Protein AF-A0AAU9L418-F1 (afdb_monomer_lite)

Radius of gyration: 16.71 Å; chains: 1; bounding box: 50×40×36 Å

Secondary structure (DSSP, 8-state):
-HHHHHHHHHHHHHHHHHHHHHHTT-HHHHHHHHHHHHHHHHHTT--HHHHHHHHHHHHHHHHHHT-HHHHHHHHHHHHHHHHHHHHHTT--STT-HHHHHHHHHHHHHHHHT-HHHHHHHS-TTS-----TT---S---GGGPEEPTTTSS-EESSHHHHHHHIIIIIHHH-----

Foldseek 3Di:
DVVLVVLVVVLVVLVVVLVVCVVVVVLVVSLVSLVVSLVSCVVSPHDQLVNLVSLLSNLLSCLVVVVLVSSLVSLVSSLVVQVVVCVVVVPQFLPGPNLSSLLSNLSSCLSVLNLVVSQVSCDQSSADANQPPDPDDGDHSVQWDADPAQSSGTHNDDVSVVNCCVPPAVVRTHHPD

pLDDT: mean 91.91, std 8.83, range [46.19, 98.81]

Organism: NCBI:txid622444

Sequence (177 aa):
MSNDATTYMEVVTESHKAMELIKSHELEKAEVPLRDILERTSSAGFDQVSIALTKHELGSVLRRLGALDEALELLTAAFKVRDCTDKAAGITIALRDGNLTRDEIGKVYEAMGDYTKALDIRQPGTRICSNETCEALDYTDNELHACSRCKCVFYCGKICQWQDWKTRHKSVCQDVS

Structure (mmCIF, N/CA/C/O backbone):
data_AF-A0AAU9L418-F1
#
_entry.id   AF-A0AAU9L418-F1
#
loop_
_atom_site.group_PDB
_atom_site.id
_atom_site.type_symbol
_atom_site.label_atom_id
_atom_site.label_alt_id
_atom_site.label_comp_id
_atom_site.label_asym_id
_atom_site.label_entity_id
_atom_site.label_seq_id
_atom_site.pdbx_PDB_ins_code
_atom_site.Cartn_x
_atom_site.Cartn_y
_atom_site.Cartn_z
_atom_site.occupancy
_atom_site.B_iso_or_equiv
_atom_site.auth_seq_id
_atom_site.auth_comp_id
_atom_site.auth_asym_id
_atom_site.auth_atom_id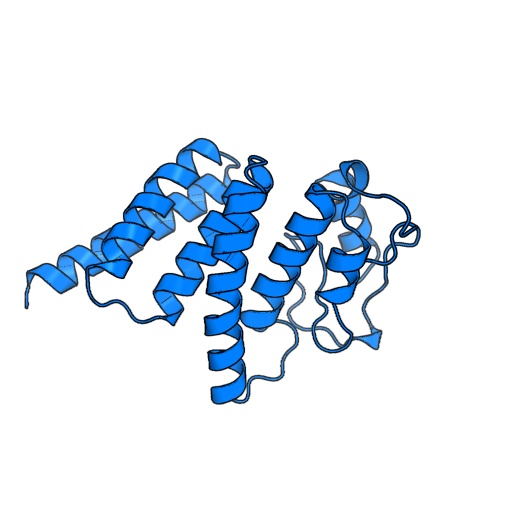
_atom_site.pdbx_PDB_model_num
ATOM 1 N N . MET A 1 1 ? 25.076 18.959 -17.895 1.00 46.19 1 MET A N 1
ATOM 2 C CA . MET A 1 1 ? 25.294 17.572 -17.429 1.00 46.19 1 MET A CA 1
ATOM 3 C C . MET A 1 1 ? 25.726 17.475 -15.961 1.00 46.19 1 MET A C 1
ATOM 5 O O . MET A 1 1 ? 25.591 16.400 -15.406 1.00 46.19 1 MET A O 1
ATOM 9 N N . SER A 1 2 ? 26.212 18.541 -15.301 1.00 55.16 2 SER A N 1
ATOM 10 C CA . SER A 1 2 ? 26.537 18.510 -13.857 1.00 55.16 2 SER A CA 1
ATOM 11 C C . SER A 1 2 ? 25.344 18.794 -12.930 1.00 55.16 2 SER A C 1
ATOM 13 O O . SER A 1 2 ? 25.345 18.333 -11.796 1.00 55.16 2 SER A O 1
ATOM 15 N N . ASN A 1 3 ? 24.327 19.526 -13.401 1.00 60.41 3 ASN A N 1
ATOM 16 C CA . ASN A 1 3 ? 23.178 19.936 -12.584 1.00 60.41 3 ASN A CA 1
ATOM 17 C C . ASN A 1 3 ? 22.233 18.765 -12.240 1.00 60.41 3 ASN A C 1
ATOM 19 O O . ASN A 1 3 ? 21.648 18.722 -11.159 1.00 60.41 3 ASN A O 1
ATOM 23 N N . ASP A 1 4 ? 22.137 17.784 -13.139 1.00 67.56 4 ASP A N 1
ATOM 24 C CA . ASP A 1 4 ? 21.189 16.670 -13.020 1.00 67.56 4 ASP A CA 1
ATOM 25 C C . ASP A 1 4 ? 21.655 15.638 -11.980 1.00 67.56 4 ASP A C 1
ATOM 27 O O . ASP A 1 4 ? 20.852 15.130 -11.204 1.00 67.56 4 ASP A O 1
ATOM 31 N N . ALA A 1 5 ? 22.967 15.387 -11.890 1.00 74.44 5 ALA A N 1
ATOM 32 C CA . ALA A 1 5 ? 23.543 14.466 -10.907 1.00 74.44 5 ALA A CA 1
ATOM 33 C C . ALA A 1 5 ? 23.450 15.005 -9.468 1.00 74.44 5 ALA A C 1
ATOM 35 O O . ALA A 1 5 ? 23.152 14.252 -8.542 1.00 74.44 5 ALA A O 1
ATOM 36 N N . THR A 1 6 ? 23.666 16.310 -9.275 1.00 80.50 6 THR A N 1
ATOM 37 C CA . THR A 1 6 ? 23.479 16.963 -7.970 1.00 80.50 6 THR A CA 1
ATOM 38 C C . THR A 1 6 ? 22.012 16.921 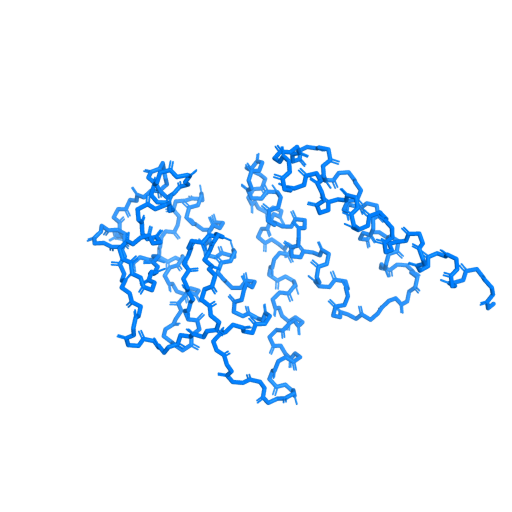-7.551 1.00 80.50 6 THR A C 1
ATOM 40 O O . THR A 1 6 ? 21.708 16.474 -6.447 1.00 80.50 6 THR A O 1
ATOM 43 N N . THR A 1 7 ? 21.100 17.269 -8.465 1.00 78.12 7 THR A N 1
ATOM 44 C CA . THR A 1 7 ? 19.648 17.188 -8.230 1.00 78.12 7 THR A CA 1
ATOM 45 C C . THR A 1 7 ? 19.221 15.766 -7.865 1.00 78.12 7 THR A C 1
ATOM 47 O O . THR A 1 7 ? 18.426 15.573 -6.947 1.00 78.12 7 THR A O 1
ATOM 50 N N . TYR A 1 8 ? 19.785 14.759 -8.536 1.00 80.25 8 TYR A N 1
ATOM 51 C CA . TYR A 1 8 ? 19.521 13.354 -8.243 1.00 80.25 8 TYR A CA 1
ATOM 52 C C . TYR A 1 8 ? 19.947 12.956 -6.823 1.00 80.25 8 TYR A C 1
ATOM 54 O O . TYR A 1 8 ? 19.159 12.370 -6.082 1.00 80.25 8 TYR A O 1
ATOM 62 N N . MET A 1 9 ? 21.170 13.301 -6.409 1.00 83.25 9 MET A N 1
ATOM 63 C CA . MET A 1 9 ? 21.663 12.980 -5.062 1.00 83.25 9 MET A CA 1
ATOM 64 C C . MET A 1 9 ? 20.863 13.678 -3.955 1.00 83.25 9 MET A C 1
ATOM 66 O O . MET A 1 9 ? 20.614 13.085 -2.903 1.00 83.25 9 MET A O 1
ATOM 70 N N . GLU A 1 10 ? 20.435 14.917 -4.186 1.00 85.62 10 GLU A N 1
ATOM 71 C CA . GLU A 1 10 ? 19.573 15.648 -3.254 1.00 85.62 10 GLU A CA 1
ATOM 72 C C . GLU A 1 10 ? 18.207 14.974 -3.098 1.00 85.62 10 GLU A C 1
ATOM 74 O O . GLU A 1 10 ? 17.756 14.771 -1.972 1.00 85.62 10 GLU A O 1
ATOM 79 N N . VAL A 1 11 ? 17.580 14.559 -4.204 1.00 86.06 11 VAL A N 1
ATOM 80 C CA . VAL A 1 11 ? 16.305 13.823 -4.183 1.00 86.06 11 VAL A CA 1
ATOM 81 C C . VAL A 1 11 ? 16.422 12.526 -3.383 1.00 86.06 11 VAL A C 1
ATOM 83 O O . VAL A 1 11 ? 15.559 12.237 -2.554 1.00 86.06 11 VAL A O 1
ATOM 86 N N . VAL A 1 12 ? 17.495 11.754 -3.580 1.00 84.19 12 VAL A N 1
ATOM 87 C CA . VAL A 1 12 ? 17.733 10.516 -2.816 1.00 84.19 12 VAL A CA 1
ATOM 88 C C . VAL A 1 12 ? 17.891 10.814 -1.323 1.00 84.19 12 VAL A C 1
ATOM 90 O O . VAL A 1 12 ? 17.330 10.109 -0.483 1.00 84.19 12 VAL A O 1
ATOM 93 N N . THR A 1 13 ? 18.613 11.880 -0.979 1.00 88.69 13 THR A N 1
ATOM 94 C CA . THR A 1 13 ? 18.833 12.281 0.418 1.00 88.69 13 THR A CA 1
ATOM 95 C C . THR A 1 13 ? 17.526 12.686 1.102 1.00 88.69 13 THR A C 1
ATOM 97 O O . THR A 1 13 ? 17.229 12.200 2.196 1.00 88.69 13 THR A O 1
ATOM 100 N N . GLU A 1 14 ? 16.708 13.518 0.454 1.00 90.19 14 GLU A N 1
ATOM 101 C CA . GLU A 1 14 ? 15.402 13.904 1.000 1.00 90.19 14 GLU A CA 1
ATOM 102 C C . GLU A 1 14 ? 14.428 12.719 1.042 1.00 90.19 14 GLU A C 1
ATOM 104 O O . GLU A 1 14 ? 13.644 12.616 1.983 1.00 90.19 14 GLU A O 1
ATOM 109 N N . SER A 1 15 ? 14.524 11.773 0.099 1.00 88.94 15 SER A N 1
ATOM 110 C CA . SER A 1 15 ? 13.733 10.534 0.133 1.00 88.94 15 SER A CA 1
ATOM 111 C C . SER A 1 15 ? 14.046 9.717 1.387 1.00 88.94 15 SER A C 1
ATOM 113 O O . SER A 1 15 ? 13.131 9.321 2.106 1.00 88.94 15 SER A O 1
ATOM 115 N N . HIS A 1 16 ? 15.327 9.524 1.722 1.00 90.12 16 HIS A N 1
ATOM 116 C CA . HIS A 1 16 ? 15.715 8.833 2.958 1.00 90.12 16 HIS A CA 1
ATOM 117 C C . HIS A 1 16 ? 15.186 9.541 4.209 1.00 90.12 16 HIS A C 1
ATOM 119 O O . HIS A 1 16 ? 14.667 8.897 5.119 1.00 90.12 16 HIS A O 1
ATOM 125 N N . LYS A 1 17 ? 15.268 10.872 4.250 1.00 93.88 17 LYS A N 1
ATOM 126 C CA . LYS A 1 17 ? 14.745 11.670 5.363 1.00 93.88 17 LYS A CA 1
ATOM 127 C C . LYS A 1 17 ? 13.226 11.549 5.496 1.00 93.88 17 LYS A C 1
ATOM 129 O O . LYS A 1 17 ? 12.733 11.399 6.612 1.00 93.88 17 LYS A O 1
ATOM 134 N N . ALA A 1 18 ? 12.491 11.563 4.384 1.00 94.31 18 ALA A N 1
ATOM 135 C CA . ALA A 1 18 ? 11.053 11.316 4.382 1.00 94.31 18 ALA A CA 1
ATOM 136 C C . ALA A 1 18 ? 10.728 9.924 4.951 1.00 94.31 18 ALA A C 1
ATOM 138 O O . ALA A 1 18 ? 9.854 9.807 5.808 1.00 94.31 18 ALA A O 1
ATOM 139 N N . MET A 1 19 ? 11.478 8.885 4.567 1.00 92.56 19 MET A N 1
ATOM 140 C CA . MET A 1 19 ? 11.296 7.533 5.114 1.00 92.56 19 MET A CA 1
ATOM 141 C C . MET A 1 19 ? 11.536 7.467 6.630 1.00 92.56 19 MET A C 1
ATOM 143 O O . MET A 1 19 ? 10.786 6.794 7.337 1.00 92.56 19 MET A O 1
ATOM 147 N N . GLU A 1 20 ? 12.537 8.174 7.158 1.00 94.50 20 GLU A N 1
ATOM 148 C CA . GLU A 1 20 ? 12.783 8.233 8.607 1.00 94.50 20 GLU A CA 1
ATOM 149 C C . GLU A 1 20 ? 11.652 8.945 9.369 1.00 94.50 20 GLU A C 1
ATOM 151 O O . GLU A 1 20 ? 11.256 8.501 10.451 1.00 94.50 20 GLU A O 1
ATOM 156 N N . LEU A 1 21 ? 11.063 9.994 8.784 1.00 96.00 21 LEU A N 1
ATOM 157 C CA . LEU A 1 21 ? 9.881 10.663 9.342 1.00 96.00 21 LEU A CA 1
ATOM 158 C C . LEU A 1 21 ? 8.661 9.729 9.354 1.00 96.00 21 LEU A C 1
ATOM 160 O O . LEU A 1 21 ? 7.960 9.649 10.363 1.00 96.00 21 LEU A O 1
ATOM 164 N N . ILE A 1 22 ? 8.444 8.958 8.281 1.00 93.69 22 ILE A N 1
ATOM 165 C CA . ILE A 1 22 ? 7.368 7.954 8.202 1.00 93.69 22 ILE A CA 1
ATOM 166 C C . ILE A 1 22 ? 7.534 6.890 9.293 1.00 93.69 22 ILE A C 1
ATOM 168 O O . ILE A 1 22 ? 6.563 6.571 9.989 1.00 93.69 22 ILE A O 1
ATOM 172 N N . LYS A 1 23 ? 8.753 6.364 9.480 1.00 91.94 23 LYS A N 1
ATOM 173 C CA . LYS A 1 23 ? 9.071 5.395 10.545 1.00 91.94 23 LYS A CA 1
ATOM 174 C C . LYS A 1 23 ? 8.837 5.984 11.934 1.00 91.94 23 LYS A C 1
ATOM 176 O O . LYS A 1 23 ? 8.296 5.307 12.806 1.00 91.94 23 LYS A O 1
ATOM 181 N N . SER A 1 24 ? 9.167 7.258 12.120 1.00 94.25 24 SER A N 1
ATOM 182 C CA . SER A 1 24 ? 8.953 7.998 13.372 1.00 94.25 24 SER A CA 1
ATOM 183 C C . SER A 1 24 ? 7.503 8.461 13.572 1.00 94.25 24 SER A C 1
ATOM 185 O O . SER A 1 24 ? 7.198 9.074 14.589 1.00 94.25 24 SER A O 1
ATOM 187 N N . HIS A 1 25 ? 6.599 8.123 12.643 1.00 92.12 25 HIS A N 1
ATOM 188 C CA . HIS A 1 25 ? 5.178 8.491 12.659 1.00 92.12 25 HIS A CA 1
ATOM 189 C C . HIS A 1 25 ? 4.925 10.012 12.588 1.00 92.12 25 HIS A C 1
ATOM 191 O O . HIS A 1 25 ? 3.851 10.478 12.958 1.00 92.12 25 HIS A O 1
ATOM 197 N N . GLU A 1 26 ? 5.882 10.785 12.069 1.00 96.25 26 GLU A N 1
ATOM 198 C CA . GLU A 1 26 ? 5.781 12.236 11.869 1.00 96.25 26 GLU A CA 1
ATOM 199 C C . GLU A 1 26 ? 5.258 12.551 10.458 1.00 96.25 26 GLU A C 1
ATOM 201 O O . GLU A 1 26 ? 5.974 13.060 9.594 1.00 96.25 26 GLU A O 1
ATOM 206 N N . LEU A 1 27 ? 4.002 12.190 10.200 1.00 96.25 27 LEU A N 1
ATOM 207 C CA . LEU A 1 27 ? 3.435 12.110 8.850 1.00 96.25 27 LEU A CA 1
ATOM 208 C C . LEU A 1 27 ? 3.267 13.464 8.169 1.00 96.25 27 LEU A C 1
ATOM 210 O O . LEU A 1 27 ? 3.615 13.603 7.000 1.00 96.25 27 LEU A O 1
ATOM 214 N N . GLU A 1 28 ? 2.823 14.477 8.906 1.00 95.94 28 GLU A N 1
ATOM 215 C CA . GLU A 1 28 ? 2.683 15.844 8.403 1.00 95.94 28 GLU A CA 1
ATOM 216 C C . GLU A 1 28 ? 4.043 16.410 7.974 1.00 95.94 28 GLU A C 1
ATOM 218 O O . GLU A 1 28 ? 4.151 17.155 7.002 1.00 95.94 28 GLU A O 1
ATOM 223 N N . LYS A 1 29 ? 5.116 16.022 8.677 1.00 95.81 29 LYS A N 1
ATOM 224 C CA . LYS A 1 29 ? 6.482 16.412 8.314 1.00 95.81 29 LYS A CA 1
ATOM 225 C C . LYS A 1 29 ? 7.012 15.618 7.128 1.00 95.81 29 LYS A C 1
ATOM 227 O O . LYS A 1 29 ? 7.841 16.152 6.401 1.00 95.81 29 LYS A O 1
ATOM 232 N N . ALA A 1 30 ? 6.577 14.371 6.946 1.00 96.81 30 ALA A N 1
ATOM 233 C CA . ALA A 1 30 ? 6.962 13.533 5.813 1.00 96.81 30 ALA A CA 1
ATOM 234 C C . ALA A 1 30 ? 6.276 13.960 4.505 1.00 96.81 30 ALA A C 1
ATOM 236 O O . ALA A 1 30 ? 6.868 13.830 3.436 1.00 96.81 30 ALA A O 1
ATOM 237 N N . GLU A 1 31 ? 5.057 14.500 4.576 1.00 96.75 31 GLU A N 1
ATOM 238 C CA . GLU A 1 31 ? 4.300 14.948 3.402 1.00 96.75 31 GLU A CA 1
ATOM 239 C C . GLU A 1 31 ? 5.047 16.030 2.605 1.00 96.75 31 GLU A C 1
ATOM 241 O O . GLU A 1 31 ? 5.178 15.928 1.385 1.00 96.75 31 GLU A O 1
ATOM 246 N N . VAL A 1 32 ? 5.577 17.046 3.294 1.00 93.69 32 VAL A N 1
ATOM 247 C CA . VAL A 1 32 ? 6.258 18.196 2.675 1.00 93.69 32 VAL A CA 1
ATOM 248 C C . VAL A 1 32 ? 7.425 17.782 1.762 1.00 93.69 32 VAL A C 1
ATOM 250 O O . VAL A 1 32 ? 7.391 18.138 0.582 1.00 93.69 32 VAL A O 1
ATOM 253 N N . PRO A 1 33 ? 8.443 17.027 2.229 1.00 94.19 33 PRO A N 1
ATOM 254 C CA . PRO A 1 33 ? 9.537 16.597 1.366 1.00 94.19 33 PRO A CA 1
ATOM 255 C C . PRO A 1 33 ? 9.070 15.649 0.256 1.00 94.19 33 PRO A C 1
ATOM 257 O O . PRO A 1 33 ? 9.604 15.717 -0.844 1.00 94.19 33 PRO A O 1
ATOM 260 N N . LEU A 1 34 ? 8.056 14.804 0.479 1.00 95.94 34 LEU A N 1
ATOM 261 C CA . LEU A 1 34 ? 7.535 13.920 -0.574 1.00 95.94 34 LEU A CA 1
ATOM 262 C C . LEU A 1 34 ? 6.892 14.697 -1.729 1.00 95.94 34 LEU A C 1
ATOM 264 O O . LEU A 1 34 ? 7.065 14.315 -2.888 1.00 95.94 34 LEU A O 1
ATOM 268 N N . ARG A 1 35 ? 6.187 15.796 -1.437 1.00 95.88 35 ARG A N 1
ATOM 269 C CA . ARG A 1 35 ? 5.638 16.692 -2.467 1.00 95.88 35 ARG A CA 1
ATOM 270 C C . ARG A 1 35 ? 6.745 17.394 -3.257 1.00 95.88 35 ARG A C 1
ATOM 272 O O . ARG A 1 35 ? 6.683 17.391 -4.484 1.00 95.88 35 ARG A O 1
ATOM 279 N N . ASP A 1 36 ? 7.769 17.911 -2.574 1.00 93.12 36 ASP A N 1
ATOM 280 C CA . ASP A 1 36 ? 8.945 18.522 -3.222 1.00 93.12 36 ASP A CA 1
ATOM 281 C C . ASP A 1 36 ? 9.657 17.525 -4.149 1.00 93.12 36 ASP A C 1
ATOM 283 O O . ASP A 1 36 ? 9.904 17.808 -5.323 1.00 93.12 36 ASP A O 1
ATOM 287 N N . ILE A 1 37 ? 9.913 16.308 -3.658 1.00 93.00 37 ILE A N 1
ATOM 288 C CA . ILE A 1 37 ? 10.527 15.238 -4.451 1.00 93.00 37 ILE A CA 1
ATOM 289 C C . ILE A 1 37 ? 9.680 14.935 -5.689 1.00 93.00 37 ILE A C 1
ATOM 291 O O . ILE A 1 37 ? 10.224 14.802 -6.787 1.00 93.00 37 ILE A O 1
ATOM 295 N N . LEU A 1 38 ? 8.356 14.838 -5.550 1.00 93.44 38 LEU A N 1
ATOM 296 C CA . LEU A 1 38 ? 7.468 14.527 -6.669 1.00 93.44 38 LEU A CA 1
ATOM 297 C C . LEU A 1 38 ? 7.493 15.616 -7.756 1.00 93.44 38 LEU A C 1
ATOM 299 O O . LEU A 1 38 ? 7.535 15.296 -8.946 1.00 93.44 38 LEU A O 1
ATOM 303 N N . GLU A 1 39 ? 7.508 16.892 -7.372 1.00 90.75 39 GLU A N 1
ATOM 304 C CA . GLU A 1 39 ? 7.595 18.021 -8.307 1.00 90.75 39 GLU A CA 1
ATOM 305 C C . GLU A 1 39 ? 8.942 18.042 -9.048 1.00 90.75 39 GLU A C 1
ATOM 307 O O . GLU A 1 39 ? 8.999 18.148 -10.282 1.00 90.75 39 GLU A O 1
ATOM 312 N N . ARG A 1 40 ? 10.037 17.857 -8.304 1.00 88.88 40 ARG A N 1
ATOM 313 C CA . ARG A 1 40 ? 11.401 17.845 -8.845 1.00 88.88 40 ARG A CA 1
ATOM 314 C C . ARG A 1 40 ? 11.632 16.667 -9.781 1.00 88.88 40 ARG A C 1
ATOM 316 O O . ARG A 1 40 ? 12.149 16.856 -10.880 1.00 88.88 40 ARG A O 1
ATOM 323 N N . THR A 1 41 ? 11.223 15.464 -9.383 1.00 87.06 41 THR A N 1
ATOM 324 C CA . THR A 1 41 ? 11.393 14.247 -10.196 1.00 87.06 41 THR A CA 1
ATOM 325 C C . THR A 1 41 ? 10.584 14.303 -11.488 1.00 87.06 41 THR A C 1
ATOM 327 O O . THR A 1 41 ? 11.097 13.919 -12.541 1.00 87.06 41 THR A O 1
ATOM 330 N N . SER A 1 42 ? 9.375 14.872 -11.444 1.00 81.75 42 SER A N 1
ATOM 331 C CA . SER A 1 42 ? 8.535 15.083 -12.632 1.00 81.75 42 SER A CA 1
ATOM 332 C C . SER A 1 42 ? 9.168 16.043 -13.645 1.00 81.75 42 SER A C 1
ATOM 334 O O . SER A 1 42 ? 8.951 15.899 -14.847 1.00 81.75 42 SER A O 1
ATOM 336 N N . SER A 1 43 ? 9.976 16.995 -13.175 1.00 76.69 43 SER A N 1
ATOM 337 C CA . SER A 1 43 ? 10.607 18.027 -14.010 1.00 76.69 43 SER A CA 1
ATOM 338 C C . SER A 1 43 ? 12.027 17.666 -14.470 1.00 76.69 43 SER A C 1
ATOM 340 O O . SER A 1 43 ? 12.490 18.167 -15.491 1.00 76.69 43 SER A O 1
ATOM 342 N N . ALA A 1 44 ? 12.723 16.789 -13.739 1.00 76.81 44 ALA A N 1
ATOM 343 C CA . ALA A 1 44 ? 14.140 16.465 -13.941 1.00 76.81 44 ALA A CA 1
ATOM 344 C C . ALA A 1 44 ? 14.395 15.191 -14.775 1.00 76.81 44 ALA A C 1
ATOM 346 O O . ALA A 1 44 ? 15.516 14.689 -14.808 1.00 76.81 44 ALA A O 1
ATOM 347 N N . GLY A 1 45 ? 13.373 14.655 -15.452 1.00 77.50 45 GLY A N 1
ATOM 348 C CA . GLY A 1 45 ? 13.531 13.523 -16.374 1.00 77.50 45 GLY A CA 1
ATOM 349 C C . GLY A 1 45 ? 13.787 12.173 -15.697 1.00 77.50 45 GLY A C 1
ATOM 350 O O . GLY A 1 45 ? 14.374 11.287 -16.318 1.00 77.50 45 GLY A O 1
ATOM 351 N N . PHE A 1 46 ? 13.356 12.010 -14.442 1.00 84.69 46 PHE A N 1
ATOM 352 C CA . PHE A 1 46 ? 13.386 10.713 -13.764 1.00 84.69 46 PHE A CA 1
ATOM 353 C C . PHE A 1 46 ? 12.508 9.696 -14.501 1.00 84.69 46 PHE A C 1
ATOM 355 O O . PHE A 1 46 ? 11.517 10.045 -15.151 1.00 84.69 46 PHE A O 1
ATOM 362 N N . ASP A 1 47 ? 12.867 8.418 -14.391 1.00 90.38 47 ASP A N 1
ATOM 363 C CA . ASP A 1 47 ? 12.065 7.352 -14.970 1.00 90.38 47 ASP A CA 1
ATOM 364 C C . ASP A 1 47 ? 10.700 7.237 -14.263 1.00 90.38 47 ASP A C 1
ATOM 366 O O . ASP A 1 47 ? 10.504 7.645 -13.114 1.00 90.38 47 ASP A O 1
ATOM 370 N N . GLN A 1 48 ? 9.726 6.667 -14.973 1.00 93.44 48 GLN A N 1
ATOM 371 C CA . GLN A 1 48 ? 8.353 6.584 -14.479 1.00 93.44 48 GLN A CA 1
ATOM 372 C C . GLN A 1 48 ? 8.215 5.692 -13.237 1.00 93.44 48 GLN A C 1
ATOM 374 O O . GLN A 1 48 ? 7.300 5.916 -12.445 1.00 93.44 48 GLN A O 1
ATOM 379 N N . VAL A 1 49 ? 9.095 4.702 -13.047 1.00 93.88 49 VAL A N 1
ATOM 380 C CA . VAL A 1 49 ? 9.051 3.793 -11.891 1.00 93.88 49 VAL A CA 1
ATOM 381 C C . VAL A 1 49 ? 9.472 4.542 -10.631 1.00 93.88 49 VAL A C 1
ATOM 383 O O . VAL A 1 49 ? 8.765 4.474 -9.627 1.00 93.88 49 VAL A O 1
ATOM 386 N N . SER A 1 50 ? 10.538 5.342 -10.707 1.00 91.44 50 SER A N 1
ATOM 387 C CA . SER A 1 50 ? 10.974 6.219 -9.612 1.00 91.44 50 SER A CA 1
ATOM 388 C C . SER A 1 50 ? 9.877 7.206 -9.194 1.00 91.44 50 SER A C 1
ATOM 390 O O . SER A 1 50 ? 9.563 7.326 -8.011 1.00 91.44 50 SER A O 1
ATOM 392 N N . ILE A 1 51 ? 9.216 7.857 -10.160 1.00 94.19 51 ILE A N 1
ATOM 393 C CA . ILE A 1 51 ? 8.088 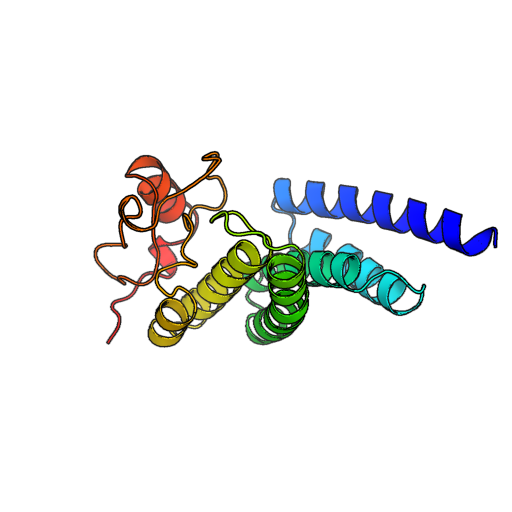8.766 -9.881 1.00 94.19 51 ILE A CA 1
ATOM 394 C C . ILE A 1 51 ? 6.909 8.006 -9.247 1.00 94.19 51 ILE A C 1
ATOM 396 O O . ILE A 1 51 ? 6.253 8.509 -8.332 1.00 94.19 51 ILE A O 1
ATOM 400 N N . ALA A 1 52 ? 6.620 6.788 -9.714 1.00 97.00 52 ALA A N 1
ATOM 401 C CA . ALA A 1 52 ? 5.551 5.957 -9.166 1.00 97.00 52 ALA A CA 1
ATOM 402 C C . ALA A 1 52 ? 5.821 5.524 -7.716 1.00 97.00 52 ALA A C 1
ATOM 404 O O . ALA A 1 52 ? 4.877 5.463 -6.928 1.00 97.00 52 ALA A O 1
ATOM 405 N N . LEU A 1 53 ? 7.081 5.279 -7.344 1.00 94.50 53 LEU A N 1
ATOM 406 C CA . LEU A 1 53 ? 7.466 5.011 -5.959 1.00 94.50 53 LEU A CA 1
ATOM 407 C C . LEU A 1 53 ? 7.161 6.216 -5.061 1.00 94.50 53 LEU A C 1
ATOM 409 O O . LEU A 1 53 ? 6.460 6.062 -4.065 1.00 94.50 53 LEU A O 1
ATOM 413 N N . THR A 1 54 ? 7.581 7.428 -5.439 1.00 95.44 54 THR A N 1
ATOM 414 C CA . THR A 1 54 ? 7.274 8.640 -4.655 1.00 95.44 54 THR A CA 1
ATOM 415 C C . THR A 1 54 ? 5.767 8.857 -4.511 1.00 95.44 54 THR A C 1
ATOM 417 O O . THR A 1 54 ? 5.291 9.177 -3.423 1.00 95.44 54 THR A O 1
ATOM 420 N N . LYS A 1 55 ? 4.989 8.635 -5.580 1.00 98.12 55 LYS A N 1
ATOM 421 C CA . LYS A 1 55 ? 3.518 8.703 -5.523 1.00 98.12 55 LYS A CA 1
ATOM 422 C C . LYS A 1 55 ? 2.923 7.674 -4.562 1.00 98.12 55 LYS A C 1
ATOM 424 O O . LYS A 1 55 ? 1.958 7.991 -3.873 1.00 98.12 55 LYS A O 1
ATOM 429 N N . HIS A 1 56 ? 3.478 6.464 -4.511 1.00 98.06 56 HIS A N 1
ATOM 430 C CA . HIS A 1 56 ? 3.048 5.435 -3.569 1.00 98.06 56 HIS A CA 1
ATOM 431 C C . HIS A 1 56 ? 3.314 5.840 -2.116 1.00 98.06 56 HIS A C 1
ATOM 433 O O . HIS A 1 56 ? 2.397 5.780 -1.299 1.00 98.06 56 HIS A O 1
ATOM 439 N N . GLU A 1 57 ? 4.527 6.306 -1.815 1.00 96.81 57 GLU A N 1
ATOM 440 C CA . GLU A 1 57 ? 4.900 6.759 -0.469 1.00 96.81 57 GLU A CA 1
ATOM 441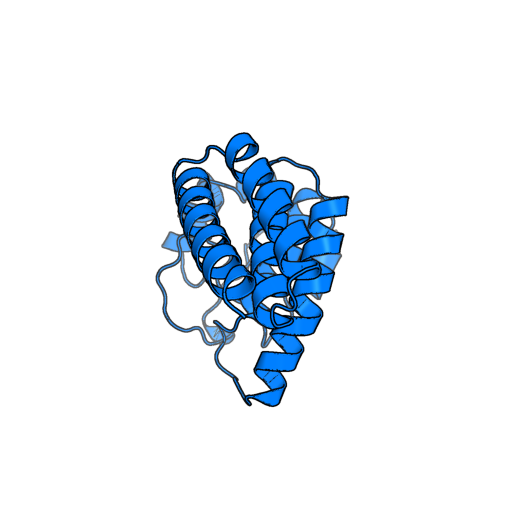 C C . GLU A 1 57 ? 4.031 7.939 -0.014 1.00 96.81 57 GLU A C 1
ATOM 443 O O . GLU A 1 57 ? 3.447 7.906 1.071 1.00 96.81 57 GLU A O 1
ATOM 448 N N . LEU A 1 58 ? 3.857 8.951 -0.874 1.00 98.12 58 LEU A N 1
ATOM 449 C CA . LEU A 1 58 ? 2.990 10.095 -0.585 1.00 98.12 58 LEU A CA 1
ATOM 450 C C . LEU A 1 58 ? 1.531 9.666 -0.401 1.00 98.12 58 LEU A C 1
ATOM 452 O O . LEU A 1 58 ? 0.881 10.100 0.544 1.00 98.12 58 LEU A O 1
ATOM 456 N N . GLY A 1 59 ? 1.020 8.776 -1.253 1.00 98.50 59 GLY A N 1
ATOM 457 C CA . GLY A 1 59 ? -0.333 8.244 -1.121 1.00 98.50 59 GLY A CA 1
ATOM 458 C C . GLY A 1 59 ? -0.560 7.484 0.191 1.00 98.50 59 GLY A C 1
ATOM 459 O O . GLY A 1 59 ? -1.602 7.651 0.823 1.00 98.50 59 GLY A O 1
ATOM 460 N N . SER A 1 60 ? 0.425 6.707 0.651 1.00 97.81 60 SER A N 1
ATOM 461 C CA . SER A 1 60 ? 0.387 6.035 1.960 1.00 97.81 60 SER A CA 1
ATOM 462 C C . SER A 1 60 ? 0.353 7.041 3.120 1.00 97.81 60 SER A C 1
ATOM 464 O O . SER A 1 60 ? -0.466 6.915 4.036 1.00 97.81 60 SER A O 1
ATOM 466 N N . VAL A 1 61 ? 1.178 8.094 3.059 1.00 98.19 61 VAL A N 1
ATOM 467 C CA . VAL A 1 61 ? 1.168 9.192 4.042 1.00 98.19 61 VAL A CA 1
ATOM 468 C C . VAL A 1 61 ? -0.187 9.903 4.060 1.00 98.19 61 VAL A C 1
ATOM 470 O O . VAL A 1 61 ? -0.798 10.025 5.122 1.00 98.19 61 VAL A O 1
ATOM 473 N N . LEU A 1 62 ? -0.711 10.295 2.897 1.00 98.62 62 LEU A N 1
ATOM 474 C CA . LEU A 1 62 ? -1.995 10.992 2.774 1.00 98.62 62 LEU A CA 1
ATOM 475 C C . LEU A 1 62 ? -3.171 10.145 3.263 1.00 98.62 62 LEU A C 1
ATOM 477 O O . LEU A 1 62 ? -4.055 10.663 3.945 1.00 98.62 62 LEU A O 1
ATOM 481 N N . ARG A 1 63 ? -3.158 8.830 3.008 1.00 97.81 63 ARG A N 1
ATOM 482 C CA . ARG A 1 63 ? -4.142 7.900 3.578 1.00 97.81 63 ARG A CA 1
ATOM 483 C C . ARG A 1 63 ? -4.150 7.975 5.102 1.00 97.81 63 ARG A C 1
ATOM 485 O O . ARG A 1 63 ? -5.216 8.032 5.709 1.00 97.81 63 ARG A O 1
ATOM 492 N N . ARG A 1 64 ? -2.970 7.950 5.725 1.00 96.19 64 ARG A N 1
ATOM 493 C CA . ARG A 1 64 ? -2.823 7.992 7.187 1.00 96.19 64 ARG A CA 1
ATOM 494 C C . ARG A 1 64 ? -3.204 9.358 7.773 1.00 96.19 64 ARG A C 1
ATOM 496 O O . ARG A 1 64 ? -3.669 9.398 8.907 1.00 96.19 64 ARG A O 1
ATOM 503 N N . LEU A 1 65 ? -3.063 10.435 7.000 1.00 97.50 65 LEU A N 1
ATOM 504 C CA . LEU A 1 65 ? -3.529 11.787 7.339 1.00 97.50 65 LEU A CA 1
ATOM 505 C C . LEU A 1 65 ? -5.030 12.012 7.066 1.00 97.50 65 LEU A C 1
ATOM 507 O O . LEU A 1 65 ? -5.591 13.012 7.504 1.00 97.50 65 LEU A O 1
ATOM 511 N N . GLY A 1 66 ? -5.698 11.093 6.362 1.00 97.06 66 GLY A N 1
ATOM 512 C CA . GLY A 1 66 ? -7.123 11.186 6.029 1.00 97.06 66 GLY A CA 1
ATOM 513 C C . GLY A 1 66 ? -7.441 11.962 4.745 1.00 97.06 66 GLY A C 1
ATOM 514 O O . GLY A 1 66 ? -8.614 12.157 4.434 1.00 97.06 66 GLY A O 1
ATOM 515 N N . ALA A 1 67 ? -6.437 12.362 3.960 1.00 98.50 67 ALA A N 1
ATOM 516 C CA . ALA A 1 67 ? -6.611 12.961 2.634 1.00 98.50 67 ALA A CA 1
ATOM 517 C C . ALA A 1 67 ? -6.881 11.869 1.576 1.00 98.50 67 ALA A C 1
ATOM 519 O O . ALA A 1 67 ? -6.067 11.603 0.691 1.00 98.50 67 ALA A O 1
ATOM 520 N N . LEU A 1 68 ? -8.015 11.174 1.720 1.00 98.56 68 LEU A N 1
ATOM 521 C CA . LEU A 1 68 ? -8.286 9.900 1.039 1.00 98.56 68 LEU A CA 1
ATOM 522 C C . LEU A 1 68 ? -8.452 10.025 -0.481 1.00 98.56 68 LEU A C 1
ATOM 524 O O . LEU A 1 68 ? -7.958 9.165 -1.206 1.00 98.56 68 LEU A O 1
ATOM 528 N N . ASP A 1 69 ? -9.103 11.083 -0.969 1.00 98.62 69 ASP A N 1
ATOM 529 C CA . ASP A 1 69 ? -9.323 11.274 -2.410 1.00 98.62 69 ASP A CA 1
ATOM 530 C C . ASP A 1 69 ? -7.999 11.493 -3.158 1.00 98.62 69 ASP A C 1
ATOM 532 O O . ASP A 1 69 ? -7.734 10.846 -4.173 1.00 98.62 69 ASP A O 1
ATOM 536 N N . GLU A 1 70 ? -7.123 12.342 -2.612 1.00 98.62 70 GLU A N 1
A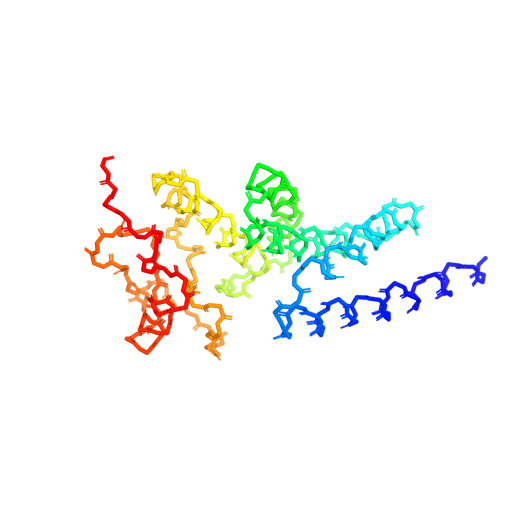TOM 537 C CA . GLU A 1 70 ? -5.795 12.593 -3.178 1.00 98.62 70 GLU A CA 1
ATOM 538 C C . GLU A 1 70 ? -4.899 11.348 -3.076 1.00 98.62 70 GLU A C 1
ATOM 540 O O . GLU A 1 70 ? -4.212 10.987 -4.036 1.00 98.62 70 GLU A O 1
ATOM 545 N N . ALA A 1 71 ? -4.948 10.639 -1.941 1.00 98.81 71 ALA A N 1
ATOM 546 C CA . ALA A 1 71 ? -4.247 9.369 -1.778 1.00 98.81 71 ALA A CA 1
ATOM 547 C C . ALA A 1 71 ? -4.657 8.365 -2.866 1.00 98.81 71 ALA A C 1
ATOM 549 O O . ALA A 1 71 ? -3.798 7.723 -3.475 1.00 98.81 71 ALA A O 1
ATOM 550 N N . LEU A 1 72 ? -5.960 8.254 -3.144 1.00 98.75 72 LEU A N 1
ATOM 551 C CA . LEU A 1 72 ? -6.488 7.350 -4.159 1.00 98.75 72 LEU A CA 1
ATOM 552 C C . LEU A 1 72 ? -6.010 7.726 -5.566 1.00 98.75 72 LEU A C 1
ATOM 554 O O . LEU A 1 72 ? -5.640 6.835 -6.337 1.00 98.75 72 LEU A O 1
ATOM 558 N N . GLU A 1 73 ? -5.986 9.016 -5.905 1.00 98.69 73 GLU A N 1
ATOM 559 C CA . GLU A 1 73 ? -5.495 9.502 -7.198 1.00 98.69 73 GLU A CA 1
ATOM 560 C C . GLU A 1 73 ? -4.017 9.137 -7.408 1.00 98.69 73 GLU A C 1
ATOM 562 O O . GLU A 1 73 ? -3.659 8.501 -8.410 1.00 98.69 73 GLU A O 1
ATOM 567 N N . LEU A 1 74 ? -3.165 9.468 -6.434 1.00 98.69 74 LEU A N 1
ATOM 568 C CA . LEU A 1 74 ? -1.726 9.215 -6.498 1.00 98.69 74 LEU A CA 1
ATOM 569 C C . LEU A 1 74 ? -1.408 7.720 -6.544 1.00 98.69 74 LEU A C 1
ATOM 571 O O . LEU A 1 74 ? -0.627 7.284 -7.397 1.00 98.69 74 LEU A O 1
ATOM 575 N N . LEU A 1 75 ? -2.045 6.919 -5.685 1.00 98.81 75 LEU A N 1
ATOM 576 C CA . LEU A 1 75 ? -1.846 5.470 -5.653 1.00 98.81 75 LEU A CA 1
ATOM 577 C C . LEU A 1 75 ? -2.344 4.801 -6.935 1.00 98.81 75 LEU A C 1
ATOM 579 O O . LEU A 1 75 ? -1.683 3.899 -7.446 1.00 98.81 75 LEU A O 1
ATOM 583 N N . THR A 1 76 ? -3.461 5.256 -7.507 1.00 98.75 76 THR A N 1
ATOM 584 C CA . THR A 1 76 ? -3.968 4.730 -8.785 1.00 98.75 76 THR A CA 1
ATOM 585 C C . THR A 1 76 ? -3.004 5.031 -9.931 1.00 98.75 76 THR A C 1
ATOM 587 O O . THR A 1 76 ? -2.773 4.176 -10.792 1.00 98.75 76 THR A O 1
ATOM 590 N N . ALA A 1 77 ? -2.412 6.227 -9.954 1.00 98.38 77 ALA A N 1
ATOM 591 C CA . ALA A 1 77 ? -1.388 6.581 -10.931 1.00 98.38 77 ALA A CA 1
ATOM 592 C C . ALA A 1 77 ? -0.109 5.742 -10.752 1.00 98.38 77 ALA A C 1
ATOM 594 O O . ALA A 1 77 ? 0.423 5.233 -11.739 1.00 98.38 77 ALA A O 1
ATOM 595 N N . ALA A 1 78 ? 0.350 5.549 -9.511 1.00 98.56 78 ALA A N 1
ATOM 596 C CA . ALA A 1 78 ? 1.503 4.707 -9.189 1.00 98.56 78 ALA A CA 1
ATOM 597 C C . ALA A 1 78 ? 1.280 3.240 -9.590 1.00 98.56 78 ALA A C 1
ATOM 599 O O . ALA A 1 78 ? 2.143 2.627 -10.221 1.00 98.56 78 ALA A O 1
ATOM 600 N N . PHE A 1 79 ? 0.098 2.697 -9.279 1.00 98.50 79 PHE A N 1
ATOM 601 C CA . PHE A 1 79 ? -0.272 1.312 -9.558 1.00 98.50 79 PHE A CA 1
ATOM 602 C C . PHE A 1 79 ? -0.165 0.993 -11.048 1.00 98.50 79 PHE A C 1
ATOM 604 O O . PHE A 1 79 ? 0.425 -0.021 -11.406 1.00 98.50 79 PHE A O 1
ATOM 611 N N . LYS A 1 80 ? -0.669 1.872 -11.925 1.00 98.38 80 LYS A N 1
ATOM 612 C CA . LYS A 1 80 ? -0.608 1.666 -13.382 1.00 98.38 80 LYS A CA 1
ATOM 613 C C . LYS A 1 80 ? 0.821 1.463 -13.881 1.00 98.38 80 LYS A C 1
ATOM 615 O O . LYS A 1 80 ? 1.041 0.598 -14.721 1.00 98.38 80 LYS A O 1
ATOM 620 N N . VAL A 1 81 ? 1.776 2.246 -13.380 1.00 98.25 81 VAL A N 1
ATOM 621 C CA . VAL A 1 81 ? 3.179 2.134 -13.795 1.00 98.25 81 VAL A CA 1
ATOM 622 C C . VAL A 1 81 ? 3.804 0.874 -13.207 1.00 98.25 81 VAL A C 1
ATOM 624 O O . VAL A 1 81 ? 4.329 0.056 -13.956 1.00 98.25 81 VAL A O 1
ATOM 627 N N . ARG A 1 82 ? 3.693 0.687 -11.887 1.00 98.06 82 ARG A N 1
ATOM 628 C CA . ARG A 1 82 ? 4.301 -0.439 -11.162 1.00 98.06 82 ARG A CA 1
ATOM 629 C C . ARG A 1 82 ? 3.794 -1.797 -11.662 1.00 98.06 82 ARG A C 1
ATOM 631 O O . ARG A 1 82 ? 4.597 -2.666 -11.975 1.00 98.06 82 ARG A O 1
ATOM 638 N N . ASP A 1 83 ? 2.483 -1.949 -11.854 1.00 97.31 83 ASP A N 1
ATOM 639 C CA . ASP A 1 83 ? 1.873 -3.183 -12.371 1.00 97.31 83 ASP A CA 1
ATOM 640 C C . ASP A 1 83 ? 2.255 -3.467 -13.835 1.00 97.31 83 ASP A C 1
ATOM 642 O O . ASP A 1 83 ? 2.511 -4.616 -14.195 1.00 97.31 83 ASP A O 1
ATOM 646 N N . CYS A 1 84 ? 2.344 -2.439 -14.690 1.00 97.62 84 CYS A N 1
ATOM 647 C CA . CYS A 1 84 ? 2.832 -2.618 -16.062 1.00 97.62 84 CYS A CA 1
ATOM 648 C C . CYS A 1 84 ? 4.305 -3.043 -16.092 1.00 97.62 84 CYS A C 1
ATOM 650 O O . CYS A 1 84 ? 4.656 -3.943 -16.855 1.00 97.62 84 CYS A O 1
ATOM 652 N N . THR A 1 85 ? 5.150 -2.424 -15.264 1.00 97.69 85 THR A N 1
ATOM 653 C CA . THR A 1 85 ? 6.575 -2.759 -15.153 1.00 97.69 85 THR A CA 1
ATOM 654 C C . THR A 1 85 ? 6.769 -4.192 -14.665 1.00 97.69 85 THR A C 1
ATOM 656 O O . THR A 1 85 ? 7.502 -4.948 -15.302 1.00 97.69 85 THR A O 1
ATOM 659 N N . ASP A 1 86 ? 6.053 -4.602 -13.615 1.00 96.75 86 ASP A N 1
ATOM 660 C CA . ASP A 1 86 ? 6.096 -5.974 -13.100 1.00 96.75 86 ASP A CA 1
ATOM 661 C C . ASP A 1 86 ? 5.715 -6.994 -14.180 1.00 96.75 86 ASP A C 1
ATOM 663 O O . ASP A 1 86 ? 6.404 -7.997 -14.380 1.00 96.75 86 ASP A O 1
ATOM 667 N N . LYS A 1 87 ? 4.631 -6.727 -14.919 1.00 96.00 87 LYS A N 1
ATOM 668 C CA . LYS A 1 87 ? 4.162 -7.591 -16.012 1.00 96.00 87 LYS A CA 1
ATOM 669 C C . LYS A 1 87 ? 5.166 -7.670 -17.156 1.00 96.00 87 LYS A C 1
ATOM 671 O O . LYS A 1 87 ? 5.415 -8.763 -17.657 1.00 96.00 87 LYS A O 1
ATOM 676 N N . ALA A 1 88 ? 5.747 -6.542 -17.560 1.00 97.19 88 ALA A N 1
ATOM 677 C CA . ALA A 1 88 ? 6.749 -6.493 -18.622 1.00 97.19 88 ALA A CA 1
ATOM 678 C C . ALA A 1 88 ? 8.033 -7.247 -18.240 1.00 97.19 88 ALA A C 1
ATOM 680 O O . ALA A 1 88 ? 8.649 -7.882 -19.094 1.00 97.19 88 ALA A O 1
ATOM 681 N N . ALA A 1 89 ? 8.404 -7.220 -16.959 1.00 97.06 89 ALA A N 1
ATOM 682 C CA . ALA A 1 89 ? 9.530 -7.971 -16.411 1.00 97.06 89 ALA A CA 1
ATOM 683 C C . ALA A 1 89 ? 9.206 -9.452 -16.118 1.00 97.06 89 ALA A C 1
ATOM 685 O O . ALA A 1 89 ? 10.101 -10.208 -15.749 1.00 97.06 89 ALA A O 1
ATOM 686 N N . GLY A 1 90 ? 7.948 -9.884 -16.277 1.00 96.31 90 GLY A N 1
ATOM 687 C CA . GLY A 1 90 ? 7.521 -11.253 -15.981 1.00 96.31 90 GLY A CA 1
ATOM 688 C C . GLY A 1 90 ? 7.533 -11.597 -14.487 1.00 96.31 90 GLY A C 1
ATOM 689 O O . GLY A 1 90 ? 7.696 -12.762 -14.131 1.00 96.31 90 GLY A O 1
ATOM 690 N N . ILE A 1 91 ? 7.377 -10.605 -13.604 1.00 93.81 91 ILE A N 1
ATOM 691 C CA . ILE A 1 91 ? 7.403 -10.789 -12.149 1.00 93.81 91 ILE A CA 1
ATOM 692 C C . ILE A 1 91 ? 6.060 -11.359 -11.671 1.00 93.81 91 ILE A C 1
ATOM 694 O O . ILE A 1 91 ? 5.007 -10.715 -11.760 1.00 93.81 91 ILE A O 1
ATOM 698 N N . THR A 1 92 ? 6.104 -12.580 -11.132 1.00 89.94 92 THR A N 1
ATOM 699 C CA . THR A 1 92 ? 4.916 -13.335 -10.693 1.00 89.94 92 THR A CA 1
ATOM 700 C C . THR A 1 92 ? 4.825 -13.561 -9.184 1.00 89.94 92 THR A C 1
ATOM 702 O O . THR A 1 92 ? 3.851 -14.159 -8.738 1.00 89.94 92 THR A O 1
ATOM 705 N N . ILE A 1 93 ? 5.813 -13.121 -8.400 1.00 90.12 93 ILE A N 1
ATOM 706 C CA . ILE A 1 93 ? 5.777 -13.242 -6.933 1.00 90.12 93 ILE A CA 1
ATOM 707 C C . ILE A 1 93 ? 4.654 -12.380 -6.335 1.00 90.12 93 ILE A C 1
ATOM 709 O O . ILE A 1 93 ? 4.283 -11.350 -6.908 1.00 90.12 93 ILE A O 1
ATOM 713 N N . ALA A 1 94 ? 4.124 -12.773 -5.173 1.00 89.38 94 ALA A N 1
ATOM 714 C CA . ALA A 1 94 ? 3.031 -12.039 -4.531 1.00 89.38 94 ALA A CA 1
ATOM 715 C C . ALA A 1 94 ? 3.465 -10.631 -4.089 1.00 89.38 94 ALA A C 1
ATOM 717 O O . ALA A 1 94 ? 2.731 -9.664 -4.301 1.00 89.38 94 ALA A O 1
ATOM 718 N N . LEU A 1 95 ? 4.678 -10.504 -3.540 1.00 91.19 95 LEU A N 1
ATOM 719 C CA . LEU A 1 95 ? 5.286 -9.253 -3.062 1.00 91.19 95 LEU A CA 1
ATOM 720 C C . LEU A 1 95 ? 5.932 -8.421 -4.177 1.00 91.19 95 LEU A C 1
ATOM 722 O O . LEU A 1 95 ? 7.060 -7.949 -4.061 1.00 91.19 95 LEU A O 1
ATOM 726 N N . ARG A 1 96 ? 5.208 -8.237 -5.276 1.00 94.06 96 ARG A N 1
ATOM 727 C CA . ARG A 1 96 ? 5.601 -7.310 -6.338 1.00 94.06 96 ARG A CA 1
ATOM 728 C C . ARG A 1 96 ? 5.045 -5.907 -6.096 1.00 94.06 96 ARG A C 1
ATOM 730 O O . ARG A 1 96 ? 4.030 -5.721 -5.417 1.00 94.06 96 ARG A O 1
ATOM 737 N N . ASP A 1 97 ? 5.675 -4.932 -6.724 1.00 96.44 97 ASP A N 1
ATOM 738 C CA . ASP A 1 97 ? 5.409 -3.503 -6.588 1.00 96.44 97 ASP A CA 1
ATOM 739 C C . ASP A 1 97 ? 3.951 -3.107 -6.873 1.00 96.44 97 ASP A C 1
ATOM 741 O O . ASP A 1 97 ? 3.335 -2.310 -6.146 1.00 96.44 97 ASP A O 1
ATOM 745 N N . GLY A 1 98 ? 3.365 -3.703 -7.910 1.00 96.94 98 GLY A N 1
ATOM 746 C CA . GLY A 1 98 ? 1.963 -3.536 -8.257 1.00 96.94 98 GLY A CA 1
ATOM 747 C C . GLY A 1 98 ? 1.040 -3.997 -7.130 1.00 96.94 98 GLY A C 1
ATOM 748 O O . GLY A 1 98 ? 0.118 -3.269 -6.769 1.00 96.94 98 GLY A O 1
ATOM 749 N N . ASN A 1 99 ? 1.304 -5.157 -6.520 1.00 95.81 99 ASN A N 1
ATOM 750 C CA . ASN A 1 99 ? 0.466 -5.707 -5.449 1.00 95.81 99 ASN A CA 1
ATOM 751 C C . ASN A 1 99 ? 0.618 -4.922 -4.132 1.00 95.81 99 ASN A C 1
ATOM 753 O O . ASN A 1 99 ? -0.380 -4.706 -3.448 1.00 95.81 99 ASN A O 1
ATOM 757 N N . LEU A 1 100 ? 1.817 -4.416 -3.814 1.00 96.19 100 LEU A N 1
ATOM 758 C CA . LEU A 1 100 ? 2.033 -3.505 -2.678 1.00 96.19 100 LEU A CA 1
ATOM 759 C C . LEU A 1 100 ? 1.190 -2.230 -2.818 1.00 96.19 100 LEU A C 1
ATOM 761 O O . LEU A 1 100 ? 0.477 -1.828 -1.901 1.00 96.19 100 LEU A O 1
ATOM 765 N N . THR A 1 101 ? 1.207 -1.616 -4.005 1.00 98.25 101 THR A N 1
ATOM 766 C CA . THR A 1 101 ? 0.382 -0.425 -4.279 1.00 98.25 101 THR A CA 1
ATOM 767 C C . THR A 1 101 ? -1.107 -0.749 -4.241 1.00 98.25 101 THR A C 1
ATOM 769 O O . THR A 1 101 ? -1.909 0.038 -3.745 1.00 98.25 101 THR A O 1
ATOM 772 N N . ARG A 1 102 ? -1.481 -1.921 -4.754 1.00 97.69 102 ARG A N 1
ATOM 773 C CA . ARG A 1 102 ? -2.857 -2.415 -4.769 1.00 97.69 102 ARG A CA 1
ATOM 774 C C . ARG A 1 102 ? -3.421 -2.598 -3.361 1.00 97.69 102 ARG A C 1
ATOM 776 O O . ARG A 1 102 ? -4.574 -2.242 -3.129 1.00 97.69 102 ARG A O 1
ATOM 783 N N . ASP A 1 103 ? -2.621 -3.111 -2.428 1.00 97.50 103 ASP A N 1
ATOM 784 C CA . ASP A 1 103 ? -3.022 -3.233 -1.024 1.00 97.50 103 ASP A CA 1
ATOM 785 C C . ASP A 1 103 ? -3.203 -1.868 -0.351 1.00 97.50 103 ASP A C 1
ATOM 787 O O . ASP A 1 103 ? -4.195 -1.680 0.354 1.00 97.50 103 ASP A O 1
ATOM 791 N N . GLU A 1 104 ? -2.324 -0.895 -0.623 1.00 98.38 104 GLU A N 1
ATOM 792 C CA . GLU A 1 104 ? -2.494 0.477 -0.123 1.00 98.38 104 GLU A CA 1
ATOM 793 C C . GLU A 1 104 ? -3.775 1.134 -0.653 1.00 98.38 104 GLU A C 1
ATOM 795 O O . GLU A 1 104 ? -4.509 1.741 0.126 1.00 98.38 104 GLU A O 1
ATOM 800 N N . ILE A 1 105 ? -4.123 0.943 -1.933 1.00 98.69 105 ILE A N 1
ATOM 801 C CA . ILE A 1 105 ? -5.425 1.377 -2.480 1.00 98.69 105 ILE A CA 1
ATOM 802 C C . ILE A 1 105 ? -6.579 0.718 -1.710 1.00 98.69 105 ILE A C 1
ATOM 804 O O . ILE A 1 105 ? -7.545 1.385 -1.342 1.00 98.69 105 ILE A O 1
ATOM 808 N N . GLY A 1 106 ? -6.472 -0.580 -1.414 1.00 98.00 106 GLY A N 1
ATOM 809 C CA . GLY A 1 106 ? -7.451 -1.285 -0.588 1.00 98.00 106 GLY A CA 1
ATOM 810 C C . GLY A 1 106 ? -7.615 -0.660 0.802 1.00 98.00 106 GLY A C 1
ATOM 811 O O . GLY A 1 106 ? -8.742 -0.526 1.278 1.00 98.00 106 GLY A O 1
ATOM 812 N N . LYS A 1 107 ? -6.521 -0.206 1.429 1.00 98.00 107 LYS A N 1
ATOM 813 C CA . LYS A 1 107 ? -6.562 0.492 2.727 1.00 98.00 107 LYS A CA 1
ATOM 814 C C . LYS A 1 107 ? -7.195 1.878 2.619 1.00 98.00 107 LYS A C 1
ATOM 816 O O . LYS A 1 107 ? -7.823 2.314 3.581 1.00 98.00 107 LYS A O 1
ATOM 821 N N . VAL A 1 108 ? -7.053 2.569 1.484 1.00 98.50 108 VAL A N 1
ATOM 822 C CA . VAL A 1 108 ? -7.787 3.821 1.229 1.00 98.50 108 VAL A CA 1
ATOM 823 C C . VAL A 1 108 ? -9.285 3.542 1.180 1.00 98.50 108 VAL A C 1
ATOM 825 O O . VAL A 1 108 ? -10.040 4.193 1.896 1.00 98.50 108 VAL A O 1
ATOM 828 N N . TYR A 1 109 ? -9.722 2.528 0.428 1.00 98.00 109 TYR A N 1
ATOM 829 C CA . TYR A 1 109 ? -11.139 2.161 0.376 1.00 98.00 109 TYR A CA 1
ATOM 830 C C . TYR A 1 109 ? -11.696 1.723 1.739 1.00 98.00 109 TYR A C 1
ATOM 832 O O . TYR A 1 109 ? -12.805 2.121 2.086 1.00 98.00 109 TYR A O 1
ATOM 840 N N . GLU A 1 110 ? -10.922 0.995 2.556 1.00 96.75 110 GLU A N 1
ATOM 841 C CA . GLU A 1 110 ? -11.289 0.717 3.956 1.00 96.75 110 GLU A CA 1
ATOM 842 C C . GLU A 1 110 ? -11.507 2.006 4.761 1.00 96.75 110 GLU A C 1
ATOM 844 O O . GLU A 1 110 ? -12.483 2.106 5.500 1.00 96.75 110 GLU A O 1
ATOM 849 N N . ALA A 1 111 ? -10.617 2.994 4.621 1.00 95.94 111 ALA A N 1
ATOM 850 C CA . ALA A 1 111 ? -10.731 4.273 5.319 1.00 95.94 111 ALA A CA 1
ATOM 851 C C . ALA A 1 111 ? -11.921 5.117 4.823 1.00 95.94 111 ALA A C 1
ATOM 853 O O . ALA A 1 111 ? -12.505 5.862 5.606 1.00 95.94 111 ALA A O 1
ATOM 854 N N . MET A 1 112 ? -12.310 4.969 3.553 1.00 96.31 112 MET A N 1
ATOM 855 C CA . MET A 1 112 ? -13.513 5.587 2.980 1.00 96.31 112 MET A CA 1
ATOM 856 C C . MET A 1 112 ? -14.809 4.853 3.368 1.00 96.31 112 MET A C 1
ATOM 858 O O . MET A 1 112 ? -15.896 5.370 3.120 1.00 96.31 112 MET A O 1
ATOM 862 N N . GLY A 1 113 ? -14.717 3.651 3.947 1.00 94.69 113 GLY A N 1
ATOM 863 C CA . GLY A 1 113 ? -15.867 2.789 4.234 1.00 94.69 113 GLY A CA 1
ATOM 864 C C . GLY A 1 113 ? -16.422 2.038 3.015 1.00 94.69 113 GLY A C 1
ATOM 865 O O . GLY A 1 113 ? -17.515 1.484 3.087 1.00 94.69 113 GLY A O 1
ATOM 866 N N . ASP A 1 114 ? -15.693 1.995 1.895 1.00 95.56 114 ASP A N 1
ATOM 867 C CA . ASP A 1 114 ? -16.098 1.303 0.664 1.00 95.56 114 ASP A CA 1
ATOM 868 C C . ASP A 1 114 ? -15.470 -0.101 0.595 1.00 95.56 114 ASP A C 1
ATOM 870 O O . ASP A 1 114 ? -14.514 -0.375 -0.137 1.00 95.56 114 ASP A O 1
ATOM 874 N N . TYR A 1 115 ? -15.986 -1.017 1.413 1.00 92.88 115 TYR A N 1
ATOM 875 C CA . TYR A 1 115 ? -15.414 -2.363 1.554 1.00 92.88 115 TYR A CA 1
ATOM 876 C C . TYR A 1 115 ? -15.598 -3.238 0.316 1.00 92.88 115 TYR A C 1
ATOM 878 O O . TYR A 1 115 ? -14.790 -4.140 0.083 1.00 92.88 115 TYR A O 1
ATOM 886 N N . THR A 1 116 ? -16.617 -2.954 -0.494 1.00 93.81 116 THR A N 1
ATOM 887 C CA . THR A 1 116 ? -16.822 -3.611 -1.785 1.00 93.81 116 THR A CA 1
ATOM 888 C C . THR A 1 116 ? -15.653 -3.298 -2.708 1.00 93.81 116 THR A C 1
ATOM 890 O O . THR A 1 116 ? -14.999 -4.222 -3.190 1.00 93.81 116 THR A O 1
ATOM 893 N N . LYS A 1 117 ? -15.273 -2.020 -2.853 1.00 96.06 117 LYS A N 1
ATOM 894 C CA . LYS A 1 117 ? -14.079 -1.660 -3.633 1.00 96.06 117 LYS A CA 1
ATOM 895 C C . LYS A 1 117 ? -12.779 -2.154 -3.001 1.00 96.06 117 LYS A C 1
ATOM 897 O O . LYS A 1 117 ? -11.871 -2.555 -3.730 1.00 96.06 117 LYS A O 1
ATOM 902 N N . ALA A 1 118 ? -12.680 -2.174 -1.669 1.00 96.25 118 ALA A N 1
ATOM 903 C CA . ALA A 1 118 ? -11.516 -2.736 -0.978 1.00 96.25 118 ALA A CA 1
ATOM 904 C C . ALA A 1 118 ? -11.327 -4.236 -1.281 1.00 96.25 118 ALA A C 1
ATOM 906 O O . ALA A 1 118 ? -10.197 -4.704 -1.438 1.00 96.25 118 ALA A O 1
ATOM 907 N N . LEU A 1 119 ? -12.421 -4.994 -1.390 1.00 94.69 119 LEU A N 1
ATOM 908 C CA . LEU A 1 119 ? -12.389 -6.399 -1.792 1.00 94.69 119 LEU A CA 1
ATOM 909 C C . LEU A 1 119 ? -12.101 -6.554 -3.293 1.00 94.69 119 LEU A C 1
ATOM 911 O O . LEU A 1 119 ? -11.257 -7.370 -3.664 1.00 94.69 119 LEU A O 1
ATOM 915 N N . ASP A 1 120 ? -12.752 -5.755 -4.140 1.00 95.50 120 ASP A N 1
ATOM 916 C CA . ASP A 1 120 ? -12.604 -5.806 -5.599 1.00 95.50 120 ASP A CA 1
ATOM 917 C C . ASP A 1 120 ? -11.185 -5.482 -6.054 1.00 95.50 120 ASP A C 1
ATOM 919 O O . ASP A 1 120 ? -10.694 -6.063 -7.027 1.00 95.50 120 ASP A O 1
ATOM 923 N N . ILE A 1 121 ? -10.498 -4.569 -5.360 1.00 96.81 121 ILE A N 1
ATOM 924 C CA . ILE A 1 121 ? -9.097 -4.293 -5.650 1.00 96.81 121 ILE A CA 1
ATOM 925 C C . ILE A 1 121 ? -8.214 -5.457 -5.168 1.00 96.81 121 ILE A C 1
ATOM 927 O O . ILE A 1 121 ? -7.316 -5.857 -5.896 1.00 96.81 121 ILE A O 1
ATOM 931 N N . ARG A 1 122 ? -8.499 -6.122 -4.043 1.00 94.19 122 ARG A N 1
ATOM 932 C CA . ARG A 1 122 ? -7.724 -7.279 -3.534 1.00 94.19 122 ARG A CA 1
ATOM 933 C C . ARG A 1 122 ? -8.208 -8.634 -4.083 1.00 94.19 122 ARG A C 1
ATOM 935 O O . ARG A 1 122 ? -8.567 -9.556 -3.337 1.00 94.19 122 ARG A O 1
ATOM 942 N N . GLN A 1 123 ? -8.193 -8.775 -5.407 1.00 90.06 123 GLN A N 1
ATOM 943 C CA . GLN A 1 123 ? -8.593 -10.010 -6.097 1.00 90.06 123 GLN A CA 1
ATOM 944 C C . GLN A 1 123 ? -7.661 -11.187 -5.771 1.00 90.06 123 GLN A C 1
ATOM 946 O O . GLN A 1 123 ? -6.466 -10.959 -5.543 1.00 90.06 123 GLN A O 1
ATOM 951 N N . PRO A 1 124 ? -8.162 -12.440 -5.800 1.00 89.81 124 PRO A N 1
ATOM 952 C CA . PRO A 1 124 ? -7.292 -13.617 -5.797 1.00 89.81 124 PRO A CA 1
ATOM 953 C C . PRO A 1 124 ? -6.164 -13.464 -6.831 1.00 89.81 124 PRO A C 1
ATOM 955 O O . PRO A 1 124 ? -6.392 -12.950 -7.924 1.00 89.81 124 PRO A O 1
ATOM 958 N N . GLY A 1 125 ? -4.948 -13.857 -6.477 1.00 89.19 125 GLY A N 1
ATOM 959 C CA . GLY A 1 125 ? -3.736 -13.725 -7.289 1.00 89.19 125 GLY A CA 1
ATOM 960 C C . GLY A 1 125 ? -2.961 -12.433 -7.042 1.00 89.19 125 GLY A C 1
ATOM 961 O O . GLY A 1 125 ? -1.838 -12.286 -7.516 1.00 89.19 125 GLY A O 1
ATOM 962 N N . THR A 1 126 ? -3.549 -11.475 -6.321 1.00 90.44 126 THR A N 1
ATOM 963 C CA . THR A 1 126 ? -2.929 -10.167 -6.036 1.00 90.44 126 THR A CA 1
ATOM 964 C C . THR A 1 126 ? -2.903 -9.816 -4.552 1.00 90.44 126 THR A C 1
ATOM 966 O O . THR A 1 126 ? -2.472 -8.726 -4.177 1.00 90.44 126 THR A O 1
ATOM 969 N N . ARG A 1 127 ? -3.396 -10.723 -3.702 1.00 92.94 127 ARG A N 1
ATOM 970 C CA . ARG A 1 127 ? -3.516 -10.504 -2.263 1.00 92.94 127 ARG A CA 1
ATOM 971 C C . ARG A 1 127 ? -2.152 -10.621 -1.603 1.00 92.94 127 ARG A C 1
ATOM 973 O O . ARG A 1 127 ? -1.359 -11.498 -1.925 1.00 92.94 127 ARG A O 1
ATOM 980 N N . ILE A 1 128 ? -1.934 -9.755 -0.625 1.00 94.81 128 ILE A N 1
ATOM 981 C CA . ILE A 1 128 ? -0.800 -9.810 0.292 1.00 94.81 128 ILE A CA 1
ATOM 982 C C . ILE A 1 128 ? -1.317 -9.665 1.723 1.00 94.81 128 ILE A C 1
ATOM 984 O O . ILE A 1 128 ? -2.495 -9.372 1.948 1.00 94.81 128 ILE A O 1
ATOM 988 N N . CYS A 1 129 ? -0.441 -9.886 2.699 1.00 95.62 129 CYS A N 1
ATOM 989 C CA . CYS A 1 129 ? -0.761 -9.620 4.093 1.00 95.62 129 CYS A CA 1
ATOM 990 C C . CYS A 1 129 ? -1.006 -8.115 4.308 1.00 95.62 129 CYS A C 1
ATOM 992 O O . CYS A 1 129 ? -0.134 -7.304 4.020 1.00 95.62 129 CYS A O 1
ATOM 994 N N . SER A 1 130 ? -2.163 -7.743 4.861 1.00 95.62 130 SER A N 1
ATOM 995 C CA . SER A 1 130 ? -2.534 -6.342 5.111 1.00 95.62 130 SER A CA 1
ATOM 996 C C . SER A 1 130 ? -1.809 -5.710 6.308 1.00 95.62 130 SER A C 1
ATOM 998 O O . SER A 1 130 ? -1.927 -4.505 6.527 1.00 95.62 130 SER A O 1
ATOM 1000 N N . ASN A 1 131 ? -1.071 -6.502 7.095 1.00 95.44 131 ASN A N 1
ATOM 1001 C CA . ASN A 1 131 ? -0.238 -5.979 8.174 1.00 95.44 131 ASN A CA 1
ATOM 1002 C C . ASN A 1 131 ? 0.993 -5.262 7.600 1.00 95.44 131 ASN A C 1
ATOM 1004 O O . ASN A 1 131 ? 1.867 -5.905 7.026 1.00 95.44 131 ASN A O 1
ATOM 1008 N N . GLU A 1 132 ? 1.084 -3.949 7.818 1.00 91.12 132 GLU A N 1
ATOM 1009 C CA . GLU A 1 132 ? 2.169 -3.089 7.315 1.00 91.12 132 GLU A CA 1
ATOM 1010 C C . GLU A 1 132 ? 3.556 -3.463 7.858 1.00 91.12 132 GLU A C 1
ATOM 1012 O O . GLU A 1 132 ? 4.562 -3.137 7.238 1.00 91.12 132 GLU A O 1
ATOM 1017 N N . THR A 1 133 ? 3.629 -4.173 8.988 1.00 90.56 133 THR A N 1
ATOM 1018 C CA . THR A 1 133 ? 4.893 -4.647 9.574 1.00 90.56 133 THR A CA 1
ATOM 1019 C C . THR A 1 133 ? 5.120 -6.142 9.344 1.00 90.56 133 THR A C 1
ATOM 1021 O O . THR A 1 133 ? 5.797 -6.794 10.139 1.00 90.56 133 THR A O 1
ATOM 1024 N N . CYS A 1 134 ? 4.485 -6.736 8.331 1.00 93.81 134 CYS A N 1
ATOM 1025 C CA . CYS A 1 134 ? 4.705 -8.140 8.006 1.00 93.81 134 CYS A CA 1
ATOM 1026 C C . CYS A 1 134 ? 6.113 -8.347 7.428 1.00 93.81 134 CYS A C 1
ATOM 1028 O O . CYS A 1 134 ? 6.496 -7.683 6.473 1.00 93.81 134 CYS A O 1
ATOM 1030 N N . GLU A 1 135 ? 6.859 -9.299 7.985 1.00 88.75 135 GLU A N 1
ATOM 1031 C CA . GLU A 1 135 ? 8.233 -9.627 7.563 1.00 88.75 135 GLU A CA 1
ATOM 1032 C C . GLU A 1 135 ? 8.305 -10.875 6.665 1.00 88.75 135 GLU A C 1
ATOM 1034 O O . GLU A 1 135 ? 9.388 -11.357 6.334 1.00 88.75 135 GLU A O 1
ATOM 1039 N N . ALA A 1 136 ? 7.157 -11.447 6.293 1.00 86.69 136 ALA A N 1
ATOM 1040 C CA . ALA A 1 136 ? 7.128 -12.593 5.395 1.00 86.69 136 ALA A CA 1
ATOM 1041 C C . ALA A 1 136 ? 7.610 -12.191 3.991 1.00 86.69 136 ALA A C 1
ATOM 1043 O O . ALA A 1 136 ? 7.315 -11.097 3.516 1.00 86.69 136 ALA A O 1
ATOM 1044 N N . LEU A 1 137 ? 8.350 -13.094 3.340 1.00 79.38 137 LEU A N 1
ATOM 1045 C CA . LEU A 1 137 ? 9.043 -12.832 2.071 1.00 79.38 137 LEU A CA 1
ATOM 1046 C C . LEU A 1 137 ? 8.299 -13.350 0.832 1.00 79.38 137 LEU A C 1
ATOM 1048 O O . LEU A 1 137 ? 8.675 -13.001 -0.283 1.00 79.38 137 LEU A O 1
ATOM 1052 N N . ASP A 1 138 ? 7.269 -14.178 1.010 1.00 77.62 138 ASP A N 1
ATOM 1053 C CA . ASP A 1 138 ? 6.366 -14.610 -0.058 1.00 77.62 138 ASP A CA 1
ATOM 1054 C C . ASP A 1 138 ? 5.048 -15.132 0.538 1.00 77.62 138 ASP A C 1
ATOM 1056 O O . ASP A 1 138 ? 4.989 -15.475 1.724 1.00 77.62 138 ASP A O 1
ATOM 1060 N N . TYR A 1 139 ? 4.003 -15.193 -0.287 1.00 77.19 139 TYR A N 1
ATOM 1061 C CA . TYR A 1 139 ? 2.703 -15.769 0.057 1.00 77.19 139 TYR A CA 1
ATOM 1062 C C . TYR A 1 139 ? 2.152 -16.549 -1.131 1.00 77.19 139 TYR A C 1
ATOM 1064 O O . TYR A 1 139 ? 2.163 -16.054 -2.257 1.00 77.19 139 TYR A O 1
ATOM 1072 N N . THR A 1 140 ? 1.541 -17.702 -0.882 1.00 69.56 140 THR A N 1
ATOM 1073 C CA . THR A 1 140 ? 0.556 -18.247 -1.822 1.00 69.56 140 THR A CA 1
ATOM 1074 C C . THR A 1 140 ? -0.850 -17.824 -1.388 1.00 69.56 140 THR A C 1
ATOM 1076 O O . THR A 1 140 ? -1.135 -17.719 -0.196 1.00 69.56 140 THR A O 1
ATOM 1079 N N . ASP A 1 141 ? -1.765 -17.565 -2.332 1.00 63.47 141 ASP A N 1
ATOM 1080 C CA . ASP A 1 141 ? -3.129 -17.097 -2.003 1.00 63.47 141 ASP A CA 1
ATOM 1081 C C . ASP A 1 141 ? -3.858 -18.003 -0.999 1.00 63.47 141 ASP A C 1
ATOM 1083 O O . ASP A 1 141 ? -4.656 -17.530 -0.190 1.00 63.47 141 ASP A O 1
ATOM 1087 N N . ASN A 1 142 ? -3.584 -19.309 -1.049 1.00 68.38 142 ASN A N 1
ATOM 1088 C CA . ASN A 1 142 ? -4.209 -20.305 -0.181 1.00 68.38 142 ASN A CA 1
ATOM 1089 C C . ASN A 1 142 ? -3.720 -20.234 1.277 1.00 68.38 142 ASN A C 1
ATOM 1091 O O . ASN A 1 142 ? -4.308 -20.875 2.146 1.00 68.38 142 ASN A O 1
ATOM 1095 N N . GLU A 1 143 ? -2.676 -19.454 1.556 1.00 83.44 143 GLU A N 1
ATOM 1096 C CA . GLU A 1 143 ? -2.107 -19.249 2.892 1.00 83.44 143 GLU A CA 1
ATOM 1097 C C . GLU A 1 143 ? -2.601 -17.952 3.549 1.00 83.44 143 GLU A C 1
ATOM 1099 O O . GLU A 1 143 ? -2.308 -17.691 4.717 1.00 83.44 143 GLU A O 1
ATOM 1104 N N . LEU A 1 144 ? -3.375 -17.134 2.828 1.00 93.50 144 LEU A N 1
ATOM 1105 C CA . LEU A 1 144 ? -3.925 -15.893 3.355 1.00 93.50 144 LEU A CA 1
ATOM 1106 C C . LEU A 1 144 ? -5.333 -16.091 3.929 1.00 93.50 144 LEU A C 1
ATOM 1108 O O . LEU A 1 144 ? -6.263 -16.562 3.276 1.00 93.50 144 LEU A O 1
ATOM 1112 N N . HIS A 1 145 ? -5.517 -15.646 5.168 1.00 93.94 145 HIS A N 1
ATOM 1113 C CA . HIS A 1 145 ? -6.778 -15.715 5.892 1.00 93.94 145 HIS A CA 1
ATOM 1114 C C . HIS A 1 145 ? -7.489 -14.364 5.885 1.00 93.94 145 HIS A C 1
ATOM 1116 O O . HIS A 1 145 ? -6.961 -13.370 6.384 1.00 93.94 145 HIS A O 1
ATOM 1122 N N . ALA A 1 146 ? -8.713 -14.333 5.360 1.00 95.00 146 ALA A N 1
ATOM 1123 C CA . ALA A 1 146 ? -9.537 -13.132 5.381 1.00 95.00 146 ALA A CA 1
ATOM 1124 C C . ALA A 1 146 ? -9.981 -12.774 6.811 1.00 95.00 146 ALA A C 1
ATOM 1126 O O . ALA A 1 146 ? -10.316 -13.661 7.606 1.00 95.00 146 ALA A O 1
ATOM 1127 N N . CYS A 1 147 ? -10.073 -11.479 7.124 1.00 96.19 147 CYS A N 1
ATOM 1128 C CA . CYS A 1 147 ? -10.718 -11.023 8.356 1.00 96.19 147 CYS A CA 1
ATOM 1129 C C . CYS A 1 147 ? -12.136 -11.600 8.453 1.00 96.19 147 CYS A C 1
ATOM 1131 O O . CYS A 1 147 ? -12.925 -11.519 7.512 1.00 96.19 147 CYS A O 1
ATOM 1133 N N . SER A 1 148 ? -12.484 -12.183 9.602 1.00 93.38 148 SER A N 1
ATOM 1134 C CA . SER A 1 148 ? -13.751 -12.898 9.770 1.00 93.38 148 SER A CA 1
ATOM 1135 C C . SER A 1 148 ? -14.987 -12.004 9.672 1.00 93.38 148 SER A C 1
ATOM 1137 O O . SER A 1 148 ? -16.068 -12.543 9.446 1.00 93.38 148 SER A O 1
ATOM 1139 N N . ARG A 1 149 ? -14.814 -10.690 9.844 1.00 92.94 149 ARG A N 1
ATOM 1140 C CA . ARG A 1 149 ? -15.864 -9.673 9.808 1.00 92.94 149 ARG A CA 1
ATOM 1141 C C . ARG A 1 149 ? -15.999 -9.071 8.407 1.00 92.94 149 ARG A C 1
ATOM 1143 O O . ARG A 1 149 ? -16.859 -9.495 7.651 1.00 92.94 149 ARG A O 1
ATOM 1150 N N . CYS A 1 150 ? -15.071 -8.197 8.011 1.00 94.88 150 CYS A N 1
ATOM 1151 C CA . CYS A 1 150 ? -15.157 -7.497 6.727 1.00 94.88 150 CYS A CA 1
ATOM 1152 C C . CYS A 1 150 ? -14.855 -8.359 5.495 1.00 94.88 150 CYS A C 1
ATOM 1154 O O . CYS A 1 150 ? -15.210 -7.976 4.394 1.00 94.88 150 CYS A O 1
ATOM 1156 N N . LYS A 1 151 ? -14.137 -9.484 5.624 1.00 93.88 151 LYS A N 1
ATOM 1157 C CA . LYS A 1 151 ? -13.699 -10.337 4.496 1.00 93.88 151 LYS A CA 1
ATOM 1158 C C . LYS A 1 151 ? -12.833 -9.655 3.417 1.00 93.88 151 LYS A C 1
ATOM 1160 O O . LYS A 1 151 ? -12.441 -10.333 2.473 1.00 93.88 151 LYS A O 1
ATOM 1165 N N . CYS A 1 152 ? -12.491 -8.371 3.559 1.00 94.56 152 CYS A N 1
ATOM 1166 C CA . CYS A 1 152 ? -11.791 -7.578 2.540 1.00 94.56 152 CYS A CA 1
ATOM 1167 C C . CYS A 1 152 ? -10.304 -7.307 2.839 1.00 94.56 152 CYS A C 1
ATOM 1169 O O . CYS A 1 152 ? -9.623 -6.708 2.011 1.00 94.56 152 CYS A O 1
ATOM 1171 N N . VAL A 1 153 ? -9.797 -7.718 4.005 1.00 95.94 153 VAL A N 1
ATOM 1172 C CA . VAL A 1 153 ? -8.360 -7.712 4.350 1.00 95.94 153 VAL A CA 1
ATOM 1173 C C . VAL A 1 153 ? -7.895 -9.131 4.624 1.00 95.94 153 VAL A C 1
ATOM 1175 O O . VAL A 1 153 ? -8.691 -9.967 5.069 1.00 95.94 153 VAL A O 1
ATOM 1178 N N . PHE A 1 154 ? -6.614 -9.395 4.382 1.00 96.00 154 PHE A N 1
ATOM 1179 C CA . PHE A 1 154 ? -6.058 -10.744 4.370 1.00 96.00 154 PHE A CA 1
ATOM 1180 C C . PHE A 1 154 ? -4.766 -10.812 5.185 1.00 96.00 154 PHE A C 1
ATOM 1182 O O . PHE A 1 154 ? -3.981 -9.870 5.196 1.00 96.00 154 PHE A O 1
ATOM 1189 N N . TYR A 1 155 ? -4.530 -11.930 5.870 1.00 96.12 155 TYR A N 1
ATOM 1190 C CA . TYR A 1 155 ? -3.387 -12.094 6.768 1.00 96.12 155 TYR A CA 1
ATOM 1191 C C . TYR A 1 155 ? -2.704 -13.440 6.570 1.00 96.12 155 TYR A C 1
ATOM 1193 O O . TYR A 1 155 ? -3.376 -14.465 6.531 1.00 96.12 155 TYR A O 1
ATOM 1201 N N . CYS A 1 156 ? -1.372 -13.457 6.562 1.00 94.44 156 CYS A N 1
ATOM 1202 C CA . CYS A 1 156 ? -0.584 -14.697 6.518 1.00 94.44 156 CYS A CA 1
ATOM 1203 C C . CYS A 1 156 ? -0.642 -15.512 7.823 1.00 94.44 156 CYS A C 1
ATOM 1205 O O . CYS A 1 156 ? -0.140 -16.628 7.897 1.00 94.44 156 CYS A O 1
ATOM 1207 N N . GLY A 1 157 ? -1.238 -14.963 8.886 1.00 93.38 157 GLY A N 1
ATOM 1208 C CA . GLY A 1 157 ? -1.389 -15.664 10.152 1.00 93.38 157 GLY A CA 1
ATOM 1209 C C . GLY A 1 157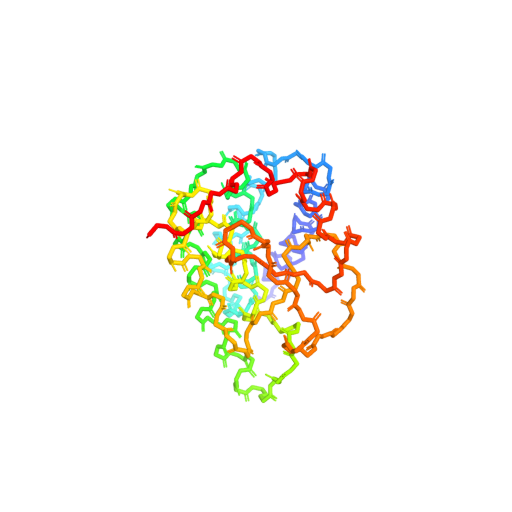 ? -1.964 -14.795 11.264 1.00 93.38 157 GLY A C 1
ATOM 1210 O O . GLY A 1 157 ? -2.117 -13.577 11.138 1.00 93.38 157 GLY A O 1
ATOM 1211 N N . LYS A 1 158 ? -2.251 -15.436 12.402 1.00 93.88 158 LYS A N 1
ATOM 1212 C CA . LYS A 1 158 ? -2.886 -14.796 13.568 1.00 93.88 158 LYS A CA 1
ATOM 1213 C C . LYS A 1 158 ? -2.063 -13.652 14.165 1.00 93.88 158 LYS A C 1
ATOM 1215 O O . LYS A 1 158 ? -2.649 -12.708 14.684 1.00 93.88 158 LYS A O 1
ATOM 1220 N N . ILE A 1 159 ? -0.731 -13.731 14.097 1.00 94.81 159 ILE A N 1
ATOM 1221 C CA . ILE A 1 159 ? 0.163 -12.682 14.614 1.00 94.81 159 ILE A CA 1
ATOM 1222 C C . ILE A 1 159 ? -0.051 -11.386 13.827 1.00 94.81 159 ILE A C 1
ATOM 1224 O O . ILE A 1 159 ? -0.362 -10.359 14.425 1.00 94.81 159 ILE A O 1
ATOM 1228 N N . CYS A 1 160 ? 0.019 -11.456 12.494 1.00 96.50 160 CYS A N 1
ATOM 1229 C CA . CYS A 1 160 ? -0.208 -10.301 11.627 1.00 96.50 160 CYS A CA 1
ATOM 1230 C C . CYS A 1 160 ? -1.634 -9.757 11.751 1.00 96.50 160 CYS A C 1
ATOM 1232 O O . CYS A 1 160 ? -1.813 -8.547 11.852 1.00 96.50 160 CYS A O 1
ATOM 1234 N N . GLN A 1 161 ? -2.638 -10.638 11.826 1.00 96.88 161 GLN A N 1
ATOM 1235 C CA . GLN A 1 161 ? -4.020 -10.222 12.073 1.00 96.88 161 GLN A CA 1
ATOM 1236 C C . GLN A 1 161 ? -4.149 -9.432 13.380 1.00 96.88 161 GLN A C 1
ATOM 1238 O O . GLN A 1 161 ? -4.788 -8.385 13.416 1.00 96.88 161 GLN A O 1
ATOM 1243 N N . TRP A 1 162 ? -3.562 -9.925 14.471 1.00 96.50 162 TRP A N 1
ATOM 1244 C CA . TRP A 1 162 ? -3.637 -9.267 15.773 1.00 96.50 162 TRP A CA 1
ATOM 1245 C C . TRP A 1 162 ? -2.883 -7.934 15.809 1.00 96.50 162 TRP A C 1
ATOM 1247 O O . TRP A 1 162 ? -3.366 -6.989 16.435 1.00 96.50 162 TRP A O 1
ATOM 1257 N N . GLN A 1 163 ? -1.726 -7.849 15.147 1.00 97.06 163 GLN A N 1
ATOM 1258 C CA . GLN A 1 163 ? -0.945 -6.614 15.045 1.00 97.06 163 GLN A CA 1
ATOM 1259 C C . GLN A 1 163 ? -1.732 -5.543 14.287 1.00 97.06 163 GLN A C 1
ATOM 1261 O O . GLN A 1 163 ? -2.023 -4.500 14.868 1.00 97.06 163 GLN A O 1
ATOM 1266 N N . ASP A 1 164 ? -2.174 -5.842 13.062 1.00 97.38 164 ASP A N 1
ATOM 1267 C CA . ASP A 1 164 ? -2.960 -4.911 12.242 1.00 97.38 164 ASP A CA 1
ATOM 1268 C C . ASP A 1 164 ? -4.281 -4.528 12.927 1.00 97.38 164 ASP A C 1
ATOM 1270 O O . ASP A 1 164 ? -4.671 -3.362 12.931 1.00 97.38 164 ASP A O 1
ATOM 1274 N N . TRP A 1 165 ? -4.948 -5.476 13.601 1.00 96.69 165 TRP A N 1
ATOM 1275 C CA . TRP A 1 165 ? -6.148 -5.187 14.393 1.00 96.69 165 TRP A CA 1
ATOM 1276 C C . TRP A 1 165 ? -5.893 -4.115 15.454 1.00 96.69 165 TRP A C 1
ATOM 1278 O O . TRP A 1 165 ? -6.720 -3.227 15.644 1.00 96.69 165 TRP A O 1
ATOM 1288 N N . LYS A 1 166 ? -4.760 -4.177 16.156 1.00 96.19 166 LYS A N 1
ATOM 1289 C CA . LYS A 1 166 ? -4.432 -3.215 17.212 1.00 96.19 166 LYS A CA 1
ATOM 1290 C C . LYS A 1 166 ? -4.033 -1.845 16.684 1.00 96.19 166 LYS A C 1
ATOM 1292 O O . LYS A 1 166 ? -4.342 -0.857 17.344 1.00 96.19 166 LYS A O 1
ATOM 1297 N N . THR A 1 167 ? -3.322 -1.795 15.564 1.00 92.94 167 THR A N 1
ATOM 1298 C CA . THR A 1 167 ? -2.685 -0.566 15.079 1.00 92.94 167 THR A CA 1
ATOM 1299 C C . THR A 1 167 ? -3.556 0.215 14.103 1.00 92.94 167 THR A C 1
ATOM 1301 O O . THR A 1 167 ? -3.479 1.440 14.092 1.00 92.94 167 THR A O 1
ATOM 1304 N N . ARG A 1 168 ? -4.392 -0.460 13.303 1.00 94.12 168 ARG A N 1
ATOM 1305 C CA . ARG A 1 168 ? -5.107 0.178 12.188 1.00 94.12 168 ARG A CA 1
ATOM 1306 C C . ARG A 1 168 ? -6.490 -0.414 11.925 1.00 94.12 168 ARG A C 1
ATOM 1308 O O . ARG A 1 168 ? -7.471 0.318 11.898 1.00 94.12 168 ARG A O 1
ATOM 1315 N N . HIS A 1 169 ? -6.602 -1.725 11.722 1.00 95.75 169 HIS A N 1
ATOM 1316 C CA . HIS A 1 169 ? -7.804 -2.319 11.132 1.00 95.75 169 HIS A CA 1
ATOM 1317 C C . HIS A 1 169 ? -9.048 -2.237 12.028 1.00 95.75 169 HIS A C 1
ATOM 1319 O O . HIS A 1 169 ? -10.150 -2.062 11.517 1.00 95.75 169 HIS A O 1
ATOM 1325 N N . LYS A 1 170 ? -8.916 -2.313 13.363 1.00 95.44 170 LYS A N 1
ATOM 1326 C CA . LYS A 1 170 ? -10.080 -2.314 14.272 1.00 95.44 170 LYS A CA 1
ATOM 1327 C C . LYS A 1 170 ? -10.968 -1.078 14.124 1.00 95.44 170 LYS A C 1
ATOM 1329 O O . LYS A 1 170 ? -12.185 -1.216 14.231 1.00 95.44 170 LYS A O 1
ATOM 1334 N N . SER A 1 171 ? -10.389 0.106 13.918 1.00 93.06 171 SER A N 1
ATOM 1335 C CA . SER A 1 171 ? -11.154 1.357 13.795 1.00 93.06 171 SER A CA 1
ATOM 1336 C C . SER A 1 171 ? -11.909 1.457 12.471 1.00 93.06 171 SER A C 1
ATOM 1338 O O . SER A 1 171 ? -12.939 2.123 12.418 1.00 93.06 171 SER A O 1
ATOM 1340 N N . VAL A 1 172 ? -11.431 0.766 11.435 1.00 92.38 172 VAL A N 1
ATOM 1341 C CA . VAL A 1 172 ? -11.992 0.800 10.079 1.00 92.38 172 VAL A CA 1
ATOM 1342 C C . VAL A 1 172 ? -12.676 -0.506 9.679 1.00 92.38 172 VAL A C 1
ATOM 1344 O O . VAL A 1 172 ? -13.057 -0.649 8.532 1.00 92.38 172 VAL A O 1
ATOM 1347 N N . CYS A 1 173 ? -12.827 -1.501 10.553 1.00 94.75 173 CYS A N 1
ATOM 1348 C CA . CYS A 1 173 ? -13.414 -2.789 10.170 1.00 94.75 173 CYS A CA 1
ATOM 1349 C C . CYS A 1 173 ? -14.950 -2.763 10.252 1.00 94.75 173 CYS A C 1
ATOM 1351 O O . CYS A 1 173 ? -15.507 -2.627 11.349 1.00 94.75 173 CYS A O 1
ATOM 1353 N N . GLN A 1 174 ? -15.632 -2.979 9.123 1.00 88.81 174 GLN A N 1
ATOM 1354 C CA . GLN A 1 174 ? -17.092 -3.134 9.040 1.00 88.81 174 GLN A CA 1
ATOM 1355 C C . GLN A 1 174 ? -17.471 -4.295 8.110 1.00 88.81 174 GLN A C 1
ATOM 1357 O O . GLN A 1 174 ? -16.636 -4.776 7.349 1.00 88.81 174 GLN A O 1
ATOM 1362 N N . ASP A 1 175 ? -18.706 -4.784 8.214 1.00 82.44 175 ASP A N 1
ATOM 1363 C CA . ASP A 1 175 ? -19.191 -5.862 7.348 1.00 82.44 175 ASP A CA 1
ATOM 1364 C C . ASP A 1 175 ? -19.344 -5.357 5.906 1.00 82.44 175 ASP A C 1
ATOM 1366 O O . ASP A 1 175 ? -19.767 -4.223 5.688 1.00 82.44 175 ASP A O 1
ATOM 1370 N N . VAL A 1 176 ? -19.009 -6.200 4.924 1.00 70.50 176 VAL A N 1
ATOM 1371 C CA . VAL A 1 176 ? -19.359 -5.936 3.521 1.00 70.50 176 VAL A CA 1
ATOM 1372 C C . VAL A 1 176 ? -20.862 -6.165 3.402 1.00 70.50 176 VAL A C 1
ATOM 1374 O O . VAL A 1 176 ? -21.311 -7.311 3.442 1.00 70.50 176 VAL A O 1
ATOM 1377 N N . SER A 1 177 ? -21.629 -5.077 3.361 1.00 57.34 177 SER A N 1
ATOM 1378 C CA . SER A 1 177 ? -23.075 -5.098 3.115 1.00 57.34 177 SER A CA 1
ATOM 1379 C C . SER A 1 177 ? -23.391 -5.280 1.640 1.00 57.34 177 SER A C 1
ATOM 1381 O O . SER A 1 177 ? -22.764 -4.545 0.843 1.00 57.34 177 SER A O 1
#

InterPro domains:
  IPR002893 Zinc finger, MYND-type [PF01753] (133-173)
  IPR002893 Zinc finger, MYND-type [PS01360] (129-173)
  IPR002893 Zinc finger, MYND-type [PS50865] (126-173)
  IPR011990 Tetratricopeptide-like helical domain superfamily [G3DSA:1.25.40.10] (8-121)
  IPR011990 Tetratricopeptide-like helical domain superfamily [SSF48452] (16-121)
  IPR039606 Phytol/farnesol kinase [PTHR32523] (26-174)